Protein AF-A0A5S3Y003-F1 (afdb_monomer)

Organism: NCBI:txid151081

Solvent-accessible surface area (backbone atoms only — not comparable to full-atom values): 3941 Å² total; per-residue (Å²): 108,71,64,59,53,53,51,50,51,54,50,49,69,65,55,72,78,47,74,62,38,35,42,49,61,55,43,53,55,52,49,52,51,50,52,58,48,23,69,75,48,52,88,75,59,81,86,82,84,90,71,61,80,80,51,40,77,37,75,36,72,50,94,126

InterPro domains:
  IPR010559 Signal transduction histidine kinase, internal region [PF06580] (1-45)
  IPR050640 Bacterial two-component sensor kinase systems [PTHR34220] (1-64)

Foldseek 3Di:
DVVLVVVLVVVVVVVVPDQKDFPQVQVVSVVSVLVVVCVVVPPPRDDDDDDDPVRRRDIDGHDD

pLDDT: mean 77.02, std 8.01, range [47.41, 88.0]

Structure (mmCIF, N/CA/C/O backbone):
data_AF-A0A5S3Y003-F1
#
_entry.id   AF-A0A5S3Y003-F1
#
loop_
_atom_site.group_PDB
_atom_site.i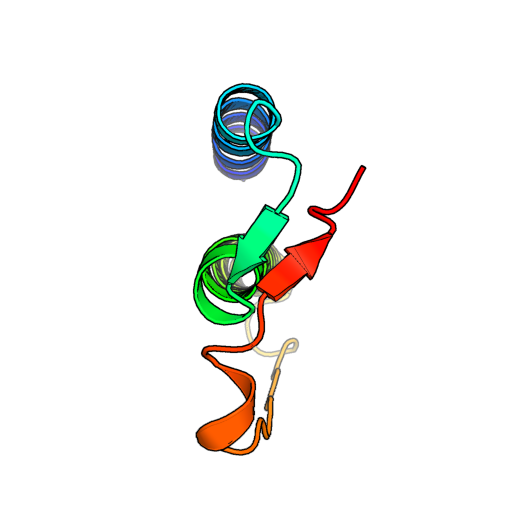d
_atom_site.type_symbol
_atom_site.label_atom_id
_atom_site.label_alt_id
_atom_site.label_comp_id
_atom_site.label_asym_id
_atom_site.label_entity_id
_atom_site.label_seq_id
_atom_site.pdbx_PDB_ins_code
_atom_site.Cartn_x
_atom_site.Cartn_y
_atom_site.Cartn_z
_atom_site.occupancy
_atom_site.B_iso_or_equiv
_atom_site.auth_seq_id
_atom_site.auth_comp_id
_atom_site.auth_asym_id
_atom_site.auth_atom_id
_atom_site.pdbx_PDB_model_num
ATOM 1 N N . MET A 1 1 ? -4.261 1.390 15.607 1.00 61.84 1 MET A N 1
ATOM 2 C CA . MET A 1 1 ? -4.846 2.047 14.416 1.00 61.84 1 MET A CA 1
ATOM 3 C C . MET A 1 1 ? -4.100 3.313 14.015 1.00 61.84 1 MET A C 1
ATOM 5 O O . MET A 1 1 ? -3.532 3.302 12.937 1.00 61.84 1 MET A O 1
ATOM 9 N N . LEU A 1 2 ? -4.031 4.358 14.856 1.00 68.06 2 LEU A N 1
ATOM 10 C CA . LEU A 1 2 ? -3.244 5.569 14.545 1.00 68.06 2 LEU A CA 1
ATOM 11 C C . LEU A 1 2 ? -1.762 5.266 14.280 1.00 68.06 2 LEU A C 1
ATOM 13 O O . LEU A 1 2 ? -1.212 5.775 13.317 1.00 68.06 2 LEU A O 1
ATOM 17 N N . LEU A 1 3 ? -1.166 4.361 15.065 1.00 77.06 3 LEU A N 1
ATOM 18 C CA . LEU A 1 3 ? 0.211 3.894 14.862 1.00 77.06 3 LEU A CA 1
ATOM 19 C C . LEU A 1 3 ? 0.433 3.307 13.460 1.00 77.06 3 LEU A C 1
ATOM 21 O O . LEU A 1 3 ? 1.368 3.708 12.794 1.00 77.06 3 LEU A O 1
ATOM 25 N N . CYS A 1 4 ? -0.476 2.462 12.962 1.00 74.75 4 CYS A N 1
ATOM 26 C CA . CYS A 1 4 ? -0.345 1.849 11.636 1.00 74.75 4 CYS A CA 1
ATOM 27 C C . CYS A 1 4 ? -0.389 2.882 10.500 1.00 74.75 4 CYS A C 1
ATOM 29 O O . CYS A 1 4 ? 0.340 2.749 9.525 1.00 74.75 4 CYS A O 1
ATOM 31 N N . LEU A 1 5 ? -1.227 3.920 10.627 1.00 76.69 5 LEU A N 1
ATOM 32 C CA . LEU A 1 5 ? -1.249 5.033 9.671 1.00 76.69 5 LEU A CA 1
ATOM 33 C C . LEU A 1 5 ? 0.008 5.903 9.789 1.00 76.69 5 LEU A C 1
ATOM 35 O O . LEU A 1 5 ? 0.535 6.344 8.775 1.00 76.69 5 LEU A O 1
ATOM 39 N N . SER A 1 6 ? 0.502 6.140 11.008 1.00 79.44 6 SER A N 1
ATOM 40 C CA . SER A 1 6 ? 1.763 6.854 11.234 1.00 79.44 6 SER A CA 1
ATOM 41 C C . SER A 1 6 ? 2.975 6.097 10.683 1.00 79.44 6 SER A C 1
ATOM 43 O O . SER A 1 6 ? 3.882 6.731 10.148 1.00 79.44 6 SER A O 1
ATOM 45 N N . ASP A 1 7 ? 2.980 4.768 10.781 1.00 81.12 7 ASP A N 1
ATOM 46 C CA . ASP A 1 7 ? 4.022 3.903 10.226 1.00 81.12 7 ASP A CA 1
ATOM 47 C C . ASP A 1 7 ? 3.965 3.900 8.694 1.00 81.12 7 ASP A C 1
ATOM 49 O O . ASP A 1 7 ? 4.981 4.162 8.057 1.00 81.12 7 ASP A O 1
ATOM 53 N N . LEU A 1 8 ? 2.773 3.739 8.103 1.00 81.31 8 LEU A N 1
ATOM 54 C CA . LEU A 1 8 ? 2.575 3.842 6.653 1.00 81.31 8 LEU A CA 1
ATOM 55 C C . LEU A 1 8 ? 3.038 5.202 6.110 1.00 81.31 8 LEU A C 1
ATOM 57 O O . LEU A 1 8 ? 3.766 5.269 5.125 1.00 81.31 8 LEU A O 1
ATOM 61 N N . PHE A 1 9 ? 2.656 6.294 6.774 1.00 76.00 9 PHE A N 1
ATOM 62 C CA . PHE A 1 9 ? 3.053 7.642 6.367 1.00 76.00 9 PHE A CA 1
ATOM 63 C C . PHE A 1 9 ? 4.572 7.847 6.461 1.00 76.00 9 PHE A C 1
ATOM 65 O O . PHE A 1 9 ? 5.179 8.485 5.602 1.00 76.00 9 PHE A O 1
ATOM 72 N N . ARG A 1 10 ? 5.214 7.279 7.490 1.00 79.75 10 ARG A N 1
ATOM 73 C CA . ARG A 1 10 ? 6.674 7.310 7.639 1.00 79.75 10 ARG A CA 1
ATOM 74 C C . ARG A 1 10 ? 7.374 6.509 6.541 1.00 79.75 10 ARG A C 1
ATOM 76 O O . ARG A 1 10 ? 8.425 6.952 6.086 1.00 79.75 10 ARG A O 1
ATOM 83 N N . GLU A 1 11 ? 6.821 5.369 6.130 1.00 76.56 11 GLU A N 1
ATOM 84 C CA . GLU A 1 11 ? 7.318 4.607 4.980 1.00 76.56 11 GLU A CA 1
ATOM 85 C C . GLU A 1 11 ? 7.198 5.443 3.697 1.00 76.56 11 GLU A C 1
ATOM 87 O O . GLU A 1 11 ? 8.204 5.641 3.019 1.00 76.56 11 GLU A O 1
ATOM 92 N N . GLN A 1 12 ? 6.033 6.037 3.419 1.00 73.00 12 GLN A N 1
ATOM 93 C CA . GLN A 1 12 ? 5.831 6.896 2.240 1.00 73.00 12 GLN A CA 1
ATOM 94 C C . GLN A 1 12 ? 6.833 8.058 2.174 1.00 73.00 12 GLN A C 1
ATOM 96 O O . GLN A 1 12 ? 7.470 8.259 1.145 1.00 73.00 12 GLN A O 1
ATOM 101 N N . LEU A 1 13 ? 7.071 8.753 3.291 1.00 71.69 13 LEU A N 1
ATOM 102 C CA . LEU A 1 13 ? 8.079 9.821 3.392 1.00 71.69 13 LEU A CA 1
ATOM 103 C C . LEU A 1 13 ? 9.517 9.359 3.095 1.00 71.69 13 LEU A C 1
ATOM 105 O O . LEU A 1 13 ? 10.368 10.173 2.733 1.00 71.69 13 LEU A O 1
ATOM 109 N N . GLN A 1 14 ? 9.829 8.077 3.294 1.00 69.00 14 GLN A N 1
ATOM 110 C CA . GLN A 1 14 ? 11.133 7.515 2.933 1.00 69.00 14 GLN A CA 1
ATOM 111 C C . GLN A 1 14 ? 11.202 7.122 1.449 1.00 69.00 14 GLN A C 1
ATOM 113 O O . GLN A 1 14 ? 12.273 7.255 0.850 1.00 69.00 14 GLN A O 1
ATOM 118 N N . PHE A 1 15 ? 10.078 6.690 0.864 1.00 63.72 15 PHE A N 1
ATOM 119 C CA . PHE A 1 15 ? 9.933 6.301 -0.546 1.00 63.72 15 PHE A CA 1
ATOM 120 C C . PHE A 1 15 ? 9.770 7.480 -1.521 1.00 63.72 15 PHE A C 1
ATOM 122 O O . PHE A 1 15 ? 10.102 7.332 -2.694 1.00 63.72 15 PHE A O 1
ATOM 129 N N . ASP A 1 16 ? 9.407 8.673 -1.039 1.00 59.84 16 ASP A N 1
ATOM 130 C CA . ASP A 1 16 ? 9.264 9.938 -1.801 1.00 59.84 16 ASP A CA 1
ATOM 131 C C . ASP A 1 16 ? 10.563 10.426 -2.502 1.00 59.84 16 ASP A C 1
ATOM 133 O O . ASP A 1 16 ? 10.675 11.523 -3.044 1.00 59.84 16 ASP A O 1
ATOM 137 N N . ARG A 1 17 ? 11.624 9.613 -2.474 1.00 58.97 17 ARG A N 1
ATOM 138 C CA . ARG A 1 17 ? 12.912 9.884 -3.123 1.00 58.97 17 ARG A CA 1
ATOM 139 C C . ARG A 1 17 ? 12.979 9.380 -4.564 1.00 58.97 17 ARG A C 1
ATOM 141 O O . ARG A 1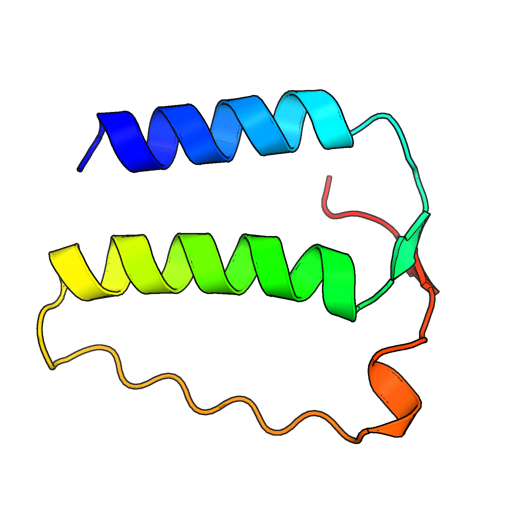 17 ? 13.919 9.746 -5.271 1.00 58.97 17 ARG A O 1
ATOM 148 N N . THR A 1 18 ? 12.026 8.560 -5.008 1.00 64.75 18 THR A N 1
ATOM 149 C CA . THR A 1 18 ? 11.966 8.055 -6.386 1.00 64.75 18 THR A CA 1
ATOM 150 C C . THR A 1 18 ? 10.794 8.687 -7.135 1.00 64.75 18 THR A C 1
ATOM 152 O O . THR A 1 18 ? 9.654 8.386 -6.806 1.00 64.75 18 THR A O 1
ATOM 155 N N . PRO A 1 19 ? 11.035 9.522 -8.164 1.00 67.88 19 PRO A N 1
ATOM 156 C CA . PRO A 1 19 ? 9.976 10.224 -8.904 1.00 67.88 19 PRO A CA 1
ATOM 157 C C . PRO A 1 19 ? 9.161 9.314 -9.839 1.00 67.88 19 PRO A C 1
ATOM 159 O O . PRO A 1 19 ? 8.241 9.773 -10.512 1.00 67.88 19 PRO A O 1
ATOM 162 N N . ILE A 1 20 ? 9.554 8.045 -9.960 1.00 76.31 20 ILE A N 1
ATOM 163 C CA . ILE A 1 20 ? 8.943 7.059 -10.843 1.00 76.31 20 ILE A CA 1
ATOM 164 C C . ILE A 1 20 ? 8.936 5.723 -10.102 1.00 76.31 20 ILE A C 1
ATOM 166 O O . ILE A 1 20 ? 10.011 5.207 -9.789 1.00 76.31 20 ILE A O 1
ATOM 170 N N . ALA A 1 21 ? 7.748 5.171 -9.877 1.00 78.62 21 ALA A N 1
ATOM 171 C CA . ALA A 1 21 ? 7.530 3.844 -9.308 1.00 78.62 21 ALA A CA 1
ATOM 172 C C . ALA A 1 21 ? 6.673 3.004 -10.262 1.00 78.62 21 ALA A C 1
ATOM 174 O O . ALA A 1 21 ? 6.007 3.518 -11.162 1.00 78.62 21 ALA A O 1
ATOM 175 N N . SER A 1 22 ? 6.734 1.689 -10.127 1.00 84.44 22 SER A N 1
ATOM 176 C CA . SER A 1 22 ? 5.814 0.789 -10.819 1.00 84.44 22 SER A CA 1
ATOM 177 C C . SER A 1 22 ? 4.415 0.868 -10.205 1.00 84.44 22 SER A C 1
ATOM 179 O O . SER A 1 22 ? 4.259 1.140 -9.015 1.00 84.44 22 SER A O 1
ATOM 181 N N . LEU A 1 23 ? 3.382 0.595 -11.006 1.00 83.19 23 LEU A N 1
ATOM 182 C CA . LEU A 1 23 ? 2.011 0.481 -10.501 1.00 83.19 23 LEU A CA 1
ATOM 183 C C . LEU A 1 23 ? 1.912 -0.545 -9.360 1.00 83.19 23 LEU A C 1
ATOM 185 O O . LEU A 1 23 ? 1.121 -0.358 -8.444 1.00 83.19 23 LEU A O 1
ATOM 189 N N . GLU A 1 24 ? 2.714 -1.608 -9.408 1.00 83.62 24 GLU A N 1
ATOM 190 C CA . GLU A 1 24 ? 2.811 -2.608 -8.342 1.00 83.62 24 GLU A CA 1
ATOM 191 C C . GLU A 1 24 ? 3.302 -2.021 -7.012 1.00 83.62 24 GLU A C 1
ATOM 193 O O . GLU A 1 24 ? 2.672 -2.249 -5.980 1.00 83.62 24 GLU A O 1
ATOM 198 N N . GLU A 1 25 ? 4.372 -1.224 -7.035 1.00 80.62 25 GLU A N 1
ATOM 199 C CA . GLU A 1 25 ? 4.916 -0.563 -5.841 1.00 80.62 25 GLU A CA 1
ATOM 200 C C . GLU A 1 25 ? 3.909 0.428 -5.236 1.00 80.62 25 GLU A C 1
ATOM 202 O O . GLU A 1 25 ? 3.666 0.405 -4.028 1.00 80.62 25 GLU A O 1
ATOM 207 N N . GLU A 1 26 ? 3.257 1.242 -6.073 1.00 81.44 26 GLU A N 1
ATOM 208 C CA . GLU A 1 26 ? 2.213 2.177 -5.626 1.00 81.44 26 GLU A CA 1
ATOM 209 C C . GLU A 1 26 ? 1.000 1.438 -5.045 1.00 81.44 26 GLU A C 1
ATOM 211 O O . GLU A 1 26 ? 0.417 1.838 -4.029 1.00 81.44 26 GLU A O 1
ATOM 216 N N . TRP A 1 27 ? 0.611 0.331 -5.678 1.00 84.88 27 TRP A N 1
ATOM 217 C CA . TRP A 1 27 ? -0.523 -0.460 -5.231 1.00 84.88 27 TRP A CA 1
ATOM 218 C C . TRP A 1 27 ? -0.249 -1.190 -3.917 1.00 84.88 27 TRP A C 1
ATOM 220 O O . TRP A 1 27 ? -1.174 -1.306 -3.116 1.00 84.88 27 TRP A O 1
ATOM 230 N N . ASP A 1 28 ? 0.981 -1.640 -3.635 1.00 84.50 28 ASP A N 1
ATOM 231 C CA . ASP A 1 28 ? 1.305 -2.253 -2.335 1.00 84.50 28 ASP A CA 1
ATOM 232 C C . ASP A 1 28 ? 1.047 -1.269 -1.184 1.00 84.50 28 ASP A C 1
ATOM 234 O O . ASP A 1 28 ? 0.422 -1.614 -0.175 1.00 84.50 28 ASP A O 1
ATOM 238 N N . ILE A 1 29 ? 1.433 -0.006 -1.375 1.00 81.00 29 ILE A N 1
ATOM 239 C CA . ILE A 1 29 ? 1.200 1.074 -0.410 1.00 81.00 29 ILE A CA 1
ATOM 240 C C . ILE A 1 29 ? -0.305 1.339 -0.256 1.00 81.00 29 ILE A C 1
ATOM 242 O O . ILE A 1 29 ? -0.824 1.373 0.867 1.00 81.00 29 ILE A O 1
ATOM 246 N N . ALA A 1 30 ? -1.031 1.475 -1.369 1.00 82.81 30 ALA A N 1
ATOM 247 C CA . ALA A 1 30 ? -2.480 1.677 -1.355 1.00 82.81 30 ALA A CA 1
ATOM 248 C C . ALA A 1 30 ? -3.218 0.501 -0.690 1.00 82.81 30 ALA A C 1
ATOM 250 O O . ALA A 1 30 ? -4.140 0.698 0.103 1.00 82.81 30 ALA A O 1
ATOM 251 N N . GLN A 1 31 ? -2.782 -0.731 -0.942 1.00 84.06 31 GLN A N 1
ATOM 252 C CA . GLN A 1 31 ? -3.349 -1.938 -0.355 1.00 84.06 31 GLN A CA 1
ATOM 253 C C . GLN A 1 31 ? -3.110 -1.993 1.158 1.00 84.06 31 GLN A C 1
ATOM 255 O O . GLN A 1 31 ? -4.019 -2.352 1.910 1.00 84.06 31 GLN A O 1
ATOM 260 N N . ARG A 1 32 ? -1.926 -1.588 1.638 1.00 83.00 32 ARG A N 1
ATOM 261 C CA . ARG A 1 32 ? -1.653 -1.443 3.080 1.00 83.00 32 ARG A CA 1
ATOM 262 C C . ARG A 1 32 ? -2.590 -0.425 3.724 1.00 83.00 32 ARG A C 1
ATOM 264 O O . ARG A 1 32 ? -3.163 -0.722 4.772 1.00 83.00 32 ARG A O 1
ATOM 271 N N . TYR A 1 33 ? -2.804 0.727 3.088 1.00 83.25 33 TYR A N 1
ATOM 272 C CA . TYR A 1 33 ? -3.764 1.727 3.563 1.00 83.25 33 TYR A CA 1
ATOM 273 C C . TYR A 1 33 ? -5.180 1.153 3.660 1.00 83.25 33 TYR A C 1
ATOM 275 O O . TYR A 1 33 ? -5.814 1.228 4.713 1.00 83.25 33 TYR A O 1
ATOM 283 N N . VAL A 1 34 ? -5.647 0.508 2.591 1.00 82.50 34 VAL A N 1
ATOM 284 C CA . VAL A 1 34 ? -6.966 -0.130 2.527 1.00 82.50 34 VAL A CA 1
ATOM 285 C C . VAL A 1 34 ? -7.117 -1.199 3.603 1.00 82.50 34 VAL A C 1
ATOM 287 O O . VAL A 1 34 ? -8.167 -1.277 4.229 1.00 82.50 34 VAL A O 1
ATOM 290 N N . ASN A 1 35 ? -6.078 -1.987 3.883 1.00 82.56 35 ASN A N 1
ATOM 291 C CA . ASN A 1 35 ? -6.099 -2.973 4.964 1.00 82.56 35 ASN A CA 1
ATOM 292 C C . ASN A 1 35 ? -6.237 -2.314 6.342 1.00 82.56 35 ASN A C 1
ATOM 294 O O . ASN A 1 35 ? -7.004 -2.794 7.179 1.00 82.56 35 ASN A O 1
ATOM 298 N N . ILE A 1 36 ? -5.555 -1.189 6.578 1.00 83.25 36 ILE A N 1
ATOM 299 C CA . ILE A 1 36 ? -5.715 -0.408 7.811 1.00 83.25 36 ILE A CA 1
ATOM 300 C C . ILE A 1 36 ? -7.140 0.158 7.904 1.00 83.25 36 ILE A C 1
ATOM 302 O O . ILE A 1 36 ? -7.759 0.099 8.969 1.00 83.25 36 ILE A O 1
ATOM 306 N N .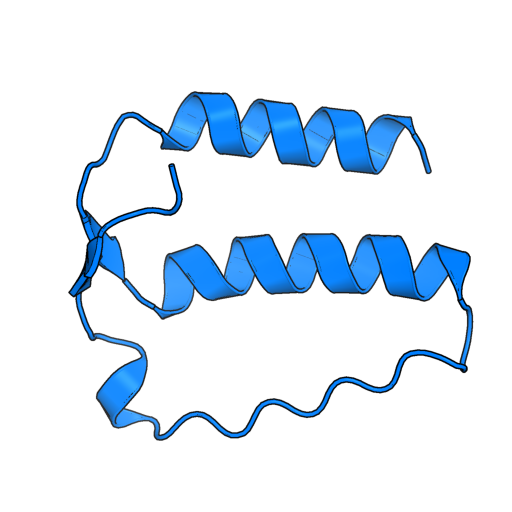 GLU A 1 37 ? -7.696 0.667 6.804 1.00 78.56 37 GLU A N 1
ATOM 307 C CA . GLU A 1 37 ? -9.086 1.129 6.752 1.00 78.56 37 GLU A CA 1
ATOM 308 C C . GLU A 1 37 ? -10.094 -0.011 6.924 1.00 78.56 37 GLU A C 1
ATOM 310 O O . GLU A 1 37 ? -11.130 0.183 7.555 1.00 78.56 37 GLU A O 1
ATOM 315 N N . LYS A 1 38 ? -9.779 -1.218 6.452 1.00 81.81 38 LYS A N 1
ATOM 316 C CA . LYS A 1 38 ? -10.607 -2.415 6.625 1.00 81.81 38 LYS A CA 1
ATOM 317 C C . LYS A 1 38 ? -10.726 -2.804 8.096 1.00 81.81 38 LYS A C 1
ATOM 319 O O . LYS A 1 38 ? -11.800 -3.185 8.532 1.00 81.81 38 LYS A O 1
ATOM 324 N N . ILE A 1 39 ? -9.678 -2.606 8.898 1.00 81.62 39 ILE A N 1
ATOM 325 C CA . ILE A 1 39 ? -9.765 -2.752 10.363 1.00 81.62 39 ILE A CA 1
ATOM 326 C C . ILE A 1 39 ? -10.728 -1.708 10.960 1.00 81.62 39 ILE A C 1
ATOM 328 O O . ILE A 1 39 ? -11.435 -2.005 11.917 1.00 81.62 39 ILE A O 1
ATOM 332 N N . ARG A 1 40 ? -10.791 -0.495 10.388 1.00 79.12 40 ARG A N 1
ATOM 333 C CA . ARG A 1 40 ? -11.695 0.583 10.839 1.00 79.12 40 ARG A CA 1
ATOM 334 C C . ARG A 1 40 ? -13.157 0.325 10.474 1.00 79.12 40 ARG A C 1
ATOM 336 O O . ARG A 1 40 ? -14.047 0.708 11.225 1.00 79.12 40 ARG A O 1
ATOM 343 N N . PHE A 1 41 ? -13.394 -0.248 9.296 1.00 76.50 41 PHE A N 1
ATOM 344 C CA . PHE A 1 41 ? -14.724 -0.462 8.717 1.00 76.50 41 PHE A CA 1
ATOM 345 C C . PHE A 1 41 ? -15.218 -1.913 8.818 1.00 76.50 41 PHE A C 1
ATOM 347 O O . PHE A 1 41 ? -16.309 -2.215 8.329 1.00 76.50 41 PHE A O 1
ATOM 354 N N . GLU A 1 42 ? -14.437 -2.785 9.459 1.00 73.50 42 GLU A N 1
ATOM 355 C CA . GLU A 1 42 ? -14.676 -4.223 9.596 1.00 73.50 42 GLU A CA 1
ATOM 356 C C . GLU A 1 42 ? -15.035 -4.856 8.235 1.00 73.50 42 GLU A C 1
ATOM 358 O O . GLU A 1 42 ? -14.269 -4.768 7.274 1.00 73.50 42 GLU A O 1
ATOM 363 N N . GLU A 1 43 ? -16.211 -5.471 8.103 1.00 64.81 43 GLU A N 1
ATOM 364 C CA . GLU A 1 43 ? -16.629 -6.147 6.866 1.00 64.81 43 GLU A CA 1
ATOM 365 C C . G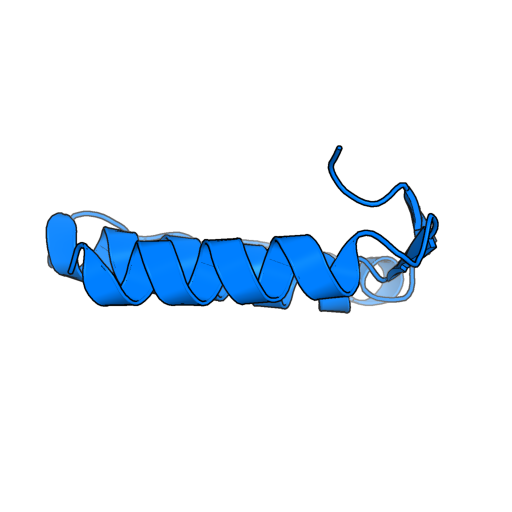LU A 1 43 ? -17.234 -5.219 5.800 1.00 64.81 43 GLU A C 1
ATOM 367 O O . GLU A 1 43 ? -17.607 -5.670 4.714 1.00 64.81 43 GLU A O 1
ATOM 372 N N . LYS A 1 44 ? -17.342 -3.912 6.066 1.00 74.19 44 LYS A N 1
ATOM 373 C CA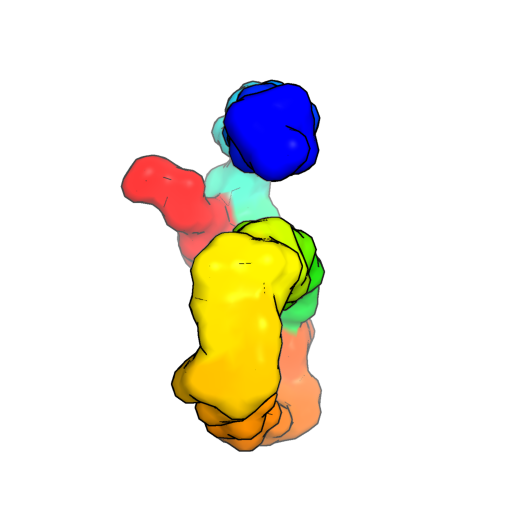 . LYS A 1 44 ? -18.002 -2.977 5.139 1.00 74.19 44 LYS A CA 1
ATOM 374 C C . LYS A 1 44 ? -17.115 -2.530 3.978 1.00 74.19 44 LYS A C 1
ATOM 376 O O . LYS A 1 44 ? -17.635 -1.979 3.011 1.00 74.19 44 LYS A O 1
ATOM 381 N N . LEU A 1 45 ? -15.804 -2.766 4.050 1.00 75.75 45 LEU A N 1
ATOM 382 C CA . LEU A 1 45 ? -14.858 -2.378 3.004 1.00 75.75 45 LEU A CA 1
ATOM 383 C C . LEU A 1 45 ? -14.432 -3.599 2.177 1.00 75.75 45 LEU A C 1
ATOM 385 O O . LEU A 1 45 ? -13.496 -4.321 2.527 1.00 75.75 45 LEU A O 1
ATOM 389 N N . ASN A 1 46 ? -15.123 -3.812 1.055 1.00 71.88 46 ASN A N 1
ATOM 390 C CA . ASN A 1 46 ? -14.776 -4.818 0.052 1.00 71.88 46 ASN A CA 1
ATOM 391 C C . ASN A 1 46 ? -14.239 -4.116 -1.195 1.00 71.88 46 ASN A C 1
ATOM 393 O O . ASN A 1 46 ? -15.006 -3.614 -2.015 1.00 71.88 46 ASN A O 1
ATOM 397 N N . LEU A 1 47 ? -12.915 -4.060 -1.316 1.00 79.25 47 LEU A N 1
ATOM 398 C CA . LEU A 1 47 ? -12.234 -3.517 -2.486 1.00 79.25 47 LEU A CA 1
ATOM 399 C C . LEU A 1 47 ? -11.868 -4.663 -3.427 1.00 79.25 47 LEU A C 1
ATOM 401 O O . LEU A 1 47 ? -11.138 -5.575 -3.049 1.00 79.25 47 LEU A O 1
ATOM 405 N N . ASN A 1 48 ? -12.403 -4.614 -4.644 1.00 79.44 48 ASN A N 1
ATOM 406 C CA . ASN A 1 48 ? -12.041 -5.518 -5.726 1.00 79.44 48 ASN A CA 1
ATOM 407 C C . ASN A 1 48 ? -11.420 -4.684 -6.845 1.00 79.44 48 ASN A C 1
ATOM 409 O O . ASN A 1 48 ? -12.116 -3.908 -7.500 1.00 79.44 48 ASN A O 1
ATOM 413 N N . MET A 1 49 ? -10.110 -4.812 -7.018 1.00 80.12 49 MET A N 1
ATOM 414 C CA . MET A 1 49 ? -9.353 -4.079 -8.023 1.00 80.12 49 MET A CA 1
ATOM 415 C C . MET A 1 49 ? -9.040 -5.033 -9.176 1.00 80.12 49 MET A C 1
ATOM 417 O O . MET A 1 49 ? -8.355 -6.036 -8.991 1.00 80.12 49 MET A O 1
ATOM 421 N N . GLN A 1 50 ? -9.549 -4.729 -10.367 1.00 82.12 50 GLN A N 1
ATOM 422 C CA . GLN A 1 50 ? -9.256 -5.487 -11.582 1.00 82.12 50 GLN A CA 1
ATOM 423 C C . GLN A 1 50 ? -8.257 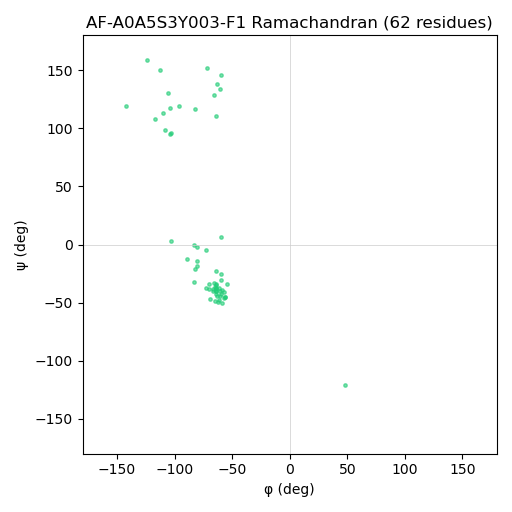-4.697 -12.422 1.00 82.12 50 GLN A C 1
ATOM 425 O O . GLN A 1 50 ? -8.631 -3.788 -13.157 1.00 82.12 50 GLN A O 1
ATOM 430 N N . ILE A 1 51 ? -6.977 -5.033 -12.278 1.00 83.44 51 ILE A N 1
ATOM 431 C CA . ILE A 1 51 ? -5.884 -4.438 -13.051 1.00 83.44 51 ILE A CA 1
ATOM 432 C C . ILE A 1 51 ? -5.425 -5.472 -14.075 1.00 83.44 51 ILE A C 1
ATOM 434 O O . ILE A 1 51 ? -5.192 -6.634 -13.733 1.00 83.44 51 ILE A O 1
ATOM 438 N N . ALA A 1 52 ? -5.312 -5.058 -15.337 1.00 88.00 52 ALA A N 1
ATOM 439 C CA . ALA A 1 52 ? -4.767 -5.918 -16.378 1.00 88.00 52 ALA A CA 1
ATOM 440 C C . ALA A 1 52 ? -3.297 -6.254 -16.055 1.00 88.00 52 ALA A C 1
ATOM 442 O O . ALA A 1 52 ? -2.553 -5.364 -15.640 1.00 88.00 52 ALA A O 1
ATOM 443 N N . PRO A 1 53 ? -2.848 -7.508 -16.240 1.00 83.50 53 PRO A N 1
ATOM 444 C CA . PRO A 1 53 ? -1.519 -7.939 -15.813 1.00 83.50 53 PRO A CA 1
ATOM 445 C C . PRO A 1 53 ? -0.380 -7.137 -16.466 1.00 83.50 53 PRO A C 1
ATOM 447 O O . PRO A 1 53 ? 0.658 -6.911 -15.852 1.00 83.50 53 PRO A O 1
ATOM 450 N N . GLU A 1 54 ? -0.597 -6.650 -17.686 1.00 87.25 54 GLU A N 1
ATOM 451 C CA . GLU A 1 54 ? 0.310 -5.753 -18.408 1.00 87.25 54 GLU A CA 1
ATOM 452 C C . GLU A 1 54 ? 0.518 -4.380 -17.748 1.00 87.25 54 GLU A C 1
ATOM 454 O O . GLU A 1 54 ? 1.544 -3.743 -17.978 1.00 87.25 54 GLU A O 1
ATOM 459 N N . CYS A 1 55 ? -0.415 -3.928 -16.906 1.00 84.25 55 CYS A N 1
ATOM 460 C CA . CYS A 1 55 ? -0.350 -2.616 -16.269 1.00 84.25 55 CYS A CA 1
ATOM 461 C C . CYS A 1 55 ? 0.542 -2.587 -15.021 1.00 84.25 55 CYS A C 1
ATOM 463 O O . CYS A 1 55 ? 1.010 -1.514 -14.653 1.00 84.25 55 CYS A O 1
ATOM 465 N N . TRP A 1 56 ? 0.817 -3.727 -14.375 1.00 82.44 56 TRP A N 1
ATOM 466 C CA . TRP A 1 56 ? 1.618 -3.770 -13.138 1.00 82.44 56 TRP A CA 1
ATOM 467 C C . TRP A 1 56 ? 3.044 -3.247 -13.327 1.00 82.44 56 TRP A C 1
ATOM 469 O O . TRP A 1 56 ? 3.567 -2.533 -12.476 1.00 82.44 56 TRP A O 1
ATOM 479 N N . GLY A 1 57 ? 3.644 -3.539 -14.484 1.00 83.69 57 GLY A N 1
ATOM 480 C CA . GLY A 1 57 ? 4.978 -3.060 -14.846 1.00 83.69 57 GLY A CA 1
ATOM 481 C C . GLY A 1 57 ? 5.014 -1.621 -15.366 1.00 83.69 57 GLY A C 1
ATOM 482 O O . GLY A 1 57 ? 6.096 -1.119 -15.686 1.00 83.69 57 GLY A O 1
ATOM 483 N N . CYS A 1 58 ? 3.865 -0.946 -15.495 1.00 84.06 58 CYS A N 1
ATOM 484 C CA . CYS A 1 58 ? 3.836 0.441 -15.938 1.00 84.06 58 CYS A CA 1
ATOM 485 C C . CYS A 1 58 ? 4.511 1.330 -14.898 1.00 84.06 58 CYS A C 1
ATOM 487 O O . CYS A 1 58 ? 4.180 1.300 -13.716 1.00 84.06 58 CYS A O 1
ATOM 489 N N . ARG A 1 59 ? 5.448 2.149 -15.373 1.00 81.50 59 ARG A N 1
ATOM 490 C CA . ARG A 1 59 ? 6.102 3.177 -14.574 1.00 81.50 59 ARG A CA 1
ATOM 491 C C . ARG A 1 59 ? 5.218 4.410 -14.528 1.00 81.50 59 ARG A C 1
ATOM 493 O O . ARG A 1 59 ? 4.952 5.018 -15.565 1.00 81.50 59 ARG A O 1
ATOM 500 N N . LEU A 1 60 ? 4.7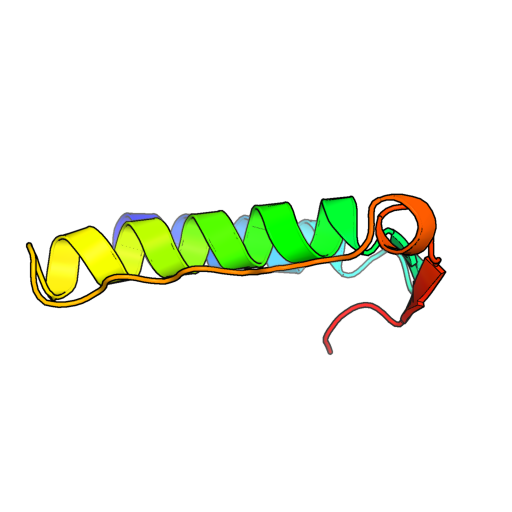72 4.751 -13.334 1.00 80.00 60 LEU A N 1
ATOM 501 C CA . LEU A 1 60 ? 3.921 5.886 -13.044 1.00 80.00 60 LEU A CA 1
ATOM 502 C C . LEU A 1 60 ? 4.712 6.911 -12.224 1.00 80.00 60 LEU A C 1
ATOM 504 O O . LEU A 1 60 ? 5.640 6.539 -11.499 1.00 80.00 60 LEU A O 1
ATOM 508 N N . PRO A 1 61 ? 4.389 8.206 -12.3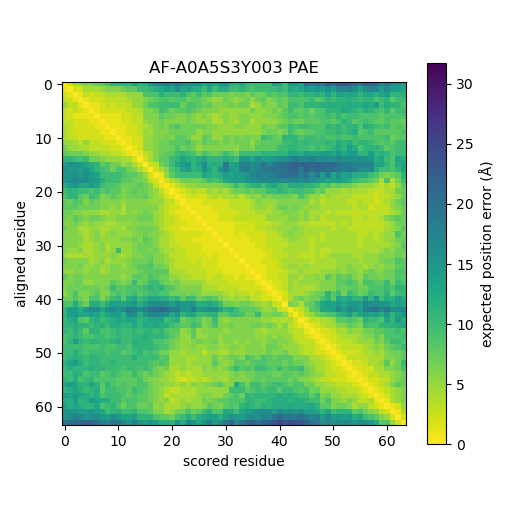54 1.00 75.62 61 PRO A N 1
ATOM 509 C CA . PRO A 1 61 ? 4.857 9.184 -11.388 1.00 75.62 61 PRO A CA 1
ATOM 510 C C . PRO A 1 61 ? 4.307 8.809 -10.007 1.00 75.62 61 PRO A C 1
ATOM 512 O O . PRO A 1 61 ? 3.128 8.476 -9.881 1.00 75.62 61 PRO A O 1
ATOM 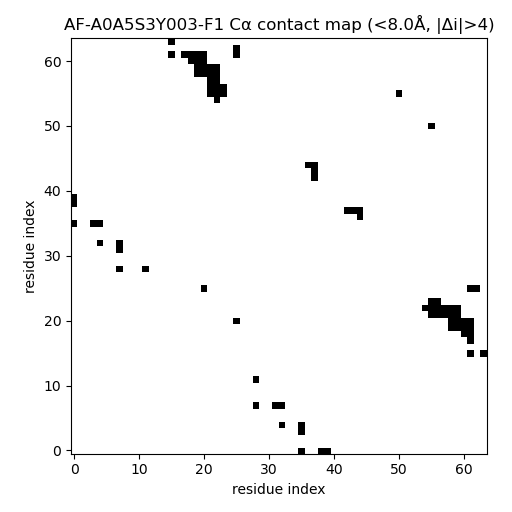515 N N . THR A 1 62 ? 5.175 8.838 -9.002 1.00 66.31 62 THR A N 1
ATOM 516 C CA . THR A 1 62 ? 4.828 8.602 -7.595 1.00 66.31 62 THR A CA 1
ATOM 517 C C . THR A 1 62 ? 3.792 9.618 -7.110 1.00 66.31 62 THR A C 1
ATOM 519 O O . THR A 1 62 ? 3.797 10.774 -7.544 1.00 66.31 62 THR A O 1
ATOM 522 N N . PHE A 1 63 ? 2.891 9.197 -6.218 1.00 61.78 63 PHE A N 1
ATOM 523 C CA . PHE A 1 63 ? 1.927 10.097 -5.577 1.00 61.78 63 PHE A CA 1
ATOM 524 C C . PHE A 1 63 ? 2.646 11.149 -4.705 1.00 61.78 63 PHE A C 1
ATOM 526 O O . PHE A 1 63 ? 3.185 10.808 -3.655 1.00 61.78 63 PHE A O 1
ATOM 533 N N . THR A 1 64 ? 2.622 12.418 -5.132 1.00 47.41 64 THR A N 1
ATOM 534 C CA . THR A 1 64 ? 2.974 13.613 -4.330 1.00 47.41 64 THR A CA 1
ATOM 535 C C . THR A 1 64 ? 1.772 14.201 -3.611 1.00 47.41 64 THR A C 1
ATOM 537 O O . THR A 1 64 ? 0.711 14.302 -4.275 1.00 47.41 64 THR A O 1
#

Mean predicted aligned error: 7.44 Å

Secondary structure (DSSP, 8-state):
-HHHHHHHHHHHHHHTT-SEEEHHHHHHHHHHHHHHHHHHHGGG--------GGGTT-EEE---

Sequence (64 aa):
MLLCLSDLFREQLQFDRTPIASLEEEWDIAQRYVNIEKIRFEEKLNLNMQIAPECWGCRLPTFT

Radius of gyration: 13.1 Å; Cα contacts (8 Å, |Δi|>4): 44; chains: 1; bounding box: 31×22×33 Å